Protein AF-A0A822FL37-F1 (afdb_monomer)

Solvent-accessible surface area (backbone atoms only — not comparable to full-atom values): 9443 Å² total; per-residue (Å²): 138,84,85,82,82,79,80,83,78,84,74,74,77,78,80,80,81,80,80,69,69,94,78,71,71,80,73,86,64,77,67,60,69,71,58,31,54,52,52,45,54,52,49,37,60,75,67,66,48,53,66,74,56,52,63,55,55,57,73,47,50,84,42,91,48,74,45,81,42,83,29,17,42,75,30,65,42,64,59,80,83,83,90,53,100,81,64,80,74,47,21,49,47,56,53,49,52,54,50,50,32,55,52,33,46,57,40,26,47,35,19,71,66,21,28,31,38,37,41,65,69,53,84,65,48,71,54,38,55,43,39,75,76,41,56,72,6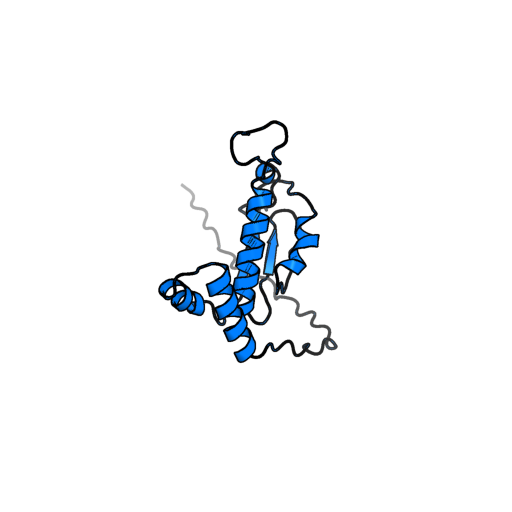4,65,67,57,78,52,44,60,68,82,70,88,60,89,82,127

Foldseek 3Di:
DDDDDDDDPPDDDDDPPPPPPVPPDPPPLDDDLVVLVVLLVVLCVVVVPDPVVSVVLLVLAPDAAEAEDELAPQQQQFDDDDPDPPDDGQGNLNVSLVVCQSVQSNNLSRDSQGHKYHYPPDDIDGSRNHSVVCPVVSVDHRHDDGPPDDPD

Secondary structure (DSSP, 8-state):
-----------PPPPP-----TT---------HHHHHHHHHHHHHHTT--HHHHHHHGGGTTS--EEEE--SGGGGPBPS--SSTT----BHHHHHHHHHHHHHHHHHHH-TT-EEEEESSS--EEEE-SGGGHHHHTTSPP-S---SS---

Mean predicted aligned error: 12.41 Å

Radius of gyration: 21.25 Å; Cα contacts (8 Å, |Δi|>4): 160; chains: 1; bounding box: 43×58×55 Å

Sequence (152 aa):
MCAKQYSQIQQEPPPYQNNMDANQQPLNYYRPADERIVDFQQLVARYEINHTFATKLRVLEGYEIVFICDDSGSMNTPLGDLSGPHDKKLSRWDELKQTVSIVVDLASVFDPDGGDIYFLNREPVFHVRNSEQLVPVFAVPPSGPTPIVSVF

pLDDT: mean 79.7, std 19.74, range [35.97, 96.94]

Structure (mmCIF, N/CA/C/O backbone):
data_AF-A0A822FL37-F1
#
_entry.id   AF-A0A822FL37-F1
#
loop_
_atom_site.group_PDB
_atom_site.id
_atom_site.type_symbol
_atom_site.label_atom_id
_atom_site.label_alt_id
_atom_site.label_comp_id
_atom_site.label_asym_id
_atom_site.label_entity_id
_atom_site.label_seq_id
_atom_site.pdbx_PDB_ins_code
_atom_site.Cartn_x
_atom_site.Cartn_y
_atom_site.Cartn_z
_atom_site.occupancy
_atom_site.B_iso_or_equiv
_atom_site.auth_seq_id
_atom_site.auth_comp_id
_atom_site.auth_asym_id
_atom_site.auth_atom_id
_atom_site.pdbx_PDB_model_num
ATOM 1 N N . MET A 1 1 ? -24.149 -39.555 -32.202 1.00 40.59 1 MET A N 1
ATOM 2 C CA . MET A 1 1 ? -24.229 -38.556 -31.115 1.00 40.59 1 MET A CA 1
ATOM 3 C C . MET A 1 1 ? -24.027 -39.304 -29.807 1.00 40.59 1 MET A C 1
ATOM 5 O O . MET A 1 1 ? -24.824 -40.183 -29.523 1.00 40.59 1 MET A O 1
ATOM 9 N N . CYS A 1 2 ? -22.927 -39.067 -29.090 1.00 45.66 2 CYS A N 1
ATOM 10 C CA . CYS A 1 2 ? -22.586 -39.780 -27.854 1.00 45.66 2 CYS A CA 1
ATOM 11 C C . CYS A 1 2 ? -22.283 -38.727 -26.782 1.00 45.66 2 CYS A C 1
ATOM 13 O O . CYS A 1 2 ? -21.293 -38.008 -26.901 1.00 45.66 2 CYS A O 1
ATOM 15 N N . ALA A 1 3 ? -23.175 -38.568 -25.804 1.00 42.22 3 ALA A N 1
ATOM 16 C CA . ALA A 1 3 ? -22.994 -37.634 -24.698 1.00 42.22 3 ALA A CA 1
ATOM 17 C C . ALA A 1 3 ? -22.175 -38.327 -23.602 1.00 42.22 3 ALA A C 1
ATOM 19 O O . ALA A 1 3 ? -22.621 -39.314 -23.021 1.00 42.22 3 ALA A O 1
ATOM 20 N N . LYS A 1 4 ? -20.962 -37.832 -23.336 1.00 49.09 4 LYS A N 1
ATOM 21 C CA . LYS A 1 4 ? -20.173 -38.255 -22.176 1.00 49.09 4 LYS A CA 1
ATOM 22 C C . LYS A 1 4 ? -20.680 -37.501 -20.951 1.00 49.09 4 LYS A C 1
ATOM 24 O O . LYS A 1 4 ? -20.583 -36.279 -20.887 1.00 49.09 4 LYS A O 1
ATOM 29 N N . GLN A 1 5 ? -21.234 -38.240 -20.002 1.00 47.72 5 GLN A N 1
ATOM 30 C CA . GLN A 1 5 ? -21.643 -37.730 -18.701 1.00 47.72 5 GLN A CA 1
ATOM 31 C C . GLN A 1 5 ? -20.380 -37.600 -17.838 1.00 47.72 5 GLN A C 1
ATOM 33 O O . GLN A 1 5 ? -19.755 -38.602 -17.498 1.00 47.72 5 GLN A O 1
ATOM 38 N N . TYR A 1 6 ? -19.958 -36.370 -17.547 1.00 42.81 6 TYR A N 1
ATOM 39 C CA . TYR A 1 6 ? -18.856 -36.112 -16.623 1.00 42.81 6 TYR A CA 1
ATOM 40 C C . TYR A 1 6 ? -19.402 -36.137 -15.194 1.00 42.81 6 TYR A C 1
ATOM 42 O O . TYR A 1 6 ? -20.233 -35.309 -14.825 1.00 42.81 6 TYR A O 1
ATOM 50 N N . SER A 1 7 ? -18.953 -37.103 -14.396 1.00 53.84 7 SER A N 1
ATOM 51 C CA . SER A 1 7 ? -19.182 -37.134 -12.952 1.00 53.84 7 SER A CA 1
ATOM 52 C C . SER A 1 7 ? -18.370 -36.018 -12.294 1.00 53.84 7 SER A C 1
ATOM 54 O O . SER A 1 7 ? -17.143 -36.008 -12.406 1.00 53.84 7 SER A O 1
ATOM 56 N N . GLN A 1 8 ? -19.038 -35.084 -11.615 1.00 47.50 8 GLN A N 1
ATOM 57 C CA . GLN A 1 8 ? -18.358 -34.083 -10.799 1.00 47.50 8 GLN A CA 1
ATOM 58 C C . GLN A 1 8 ? -17.770 -34.764 -9.565 1.00 47.50 8 GLN A C 1
ATOM 60 O O . GLN A 1 8 ? -18.502 -35.194 -8.677 1.00 47.50 8 GLN A O 1
ATOM 65 N N . ILE A 1 9 ? -16.447 -34.898 -9.531 1.00 50.47 9 ILE A N 1
ATOM 66 C CA . ILE A 1 9 ? -15.739 -35.296 -8.319 1.00 50.47 9 ILE A CA 1
ATOM 67 C C . ILE A 1 9 ? -15.625 -34.029 -7.475 1.00 50.47 9 ILE A C 1
ATOM 69 O O . ILE A 1 9 ? -14.815 -33.151 -7.761 1.00 50.47 9 ILE A O 1
ATOM 73 N N . GLN A 1 10 ? -16.486 -33.914 -6.471 1.00 45.31 10 GLN A N 1
ATOM 74 C CA . GLN A 1 10 ? -16.392 -32.887 -5.442 1.00 45.31 10 GLN A CA 1
ATOM 75 C C . GLN A 1 10 ? -15.221 -33.285 -4.531 1.00 45.31 10 GLN A C 1
ATOM 77 O O . GLN A 1 10 ? -15.384 -34.092 -3.622 1.00 45.31 10 GLN A O 1
ATOM 82 N N . GLN A 1 11 ? -14.007 -32.829 -4.845 1.00 44.66 11 GLN A N 1
ATOM 83 C CA . GLN A 1 11 ? -12.881 -32.970 -3.923 1.00 44.66 11 GLN A CA 1
ATOM 84 C C . GLN A 1 11 ? -12.943 -31.808 -2.940 1.00 44.66 11 GLN A C 1
ATOM 86 O O . GLN A 1 11 ? -12.778 -30.651 -3.327 1.00 44.66 11 GLN A O 1
ATOM 91 N N . GLU A 1 12 ? -13.224 -32.120 -1.678 1.00 47.66 12 GLU A N 1
ATOM 92 C CA . GLU A 1 12 ? -13.011 -31.171 -0.592 1.00 47.66 12 GLU A CA 1
ATOM 93 C C . GLU A 1 12 ? -11.519 -30.813 -0.524 1.00 47.66 12 GLU A C 1
ATOM 95 O O . GLU A 1 12 ? -10.668 -31.683 -0.757 1.00 47.66 12 GLU A O 1
ATOM 100 N N . PRO A 1 13 ? -11.178 -29.543 -0.241 1.00 46.78 13 PRO A N 1
ATOM 101 C CA . PRO A 1 13 ? -9.792 -29.158 -0.045 1.00 46.78 13 PRO A CA 1
ATOM 102 C C . PRO A 1 13 ? -9.184 -29.994 1.091 1.00 46.78 13 PRO A C 1
ATOM 104 O O . PRO A 1 13 ? -9.879 -30.318 2.060 1.00 46.78 13 PRO A O 1
ATOM 107 N N . PRO A 1 14 ? -7.897 -30.366 0.988 1.00 56.34 14 PRO A N 1
ATOM 108 C CA . PRO A 1 14 ? -7.236 -31.109 2.046 1.00 56.34 14 PRO A CA 1
ATOM 109 C C . PRO A 1 14 ? -7.331 -30.325 3.364 1.00 56.34 14 PRO A C 1
ATOM 111 O O . PRO A 1 14 ? -7.232 -29.095 3.354 1.00 56.34 14 PRO A O 1
ATOM 114 N N . PRO A 1 15 ? -7.522 -31.010 4.503 1.00 45.91 15 PRO A N 1
ATOM 115 C CA . PRO A 1 15 ? -7.585 -30.348 5.794 1.00 45.91 15 PRO A CA 1
ATOM 116 C C . PRO A 1 15 ? -6.274 -29.601 6.044 1.00 45.91 15 PRO A C 1
ATOM 118 O O . PRO A 1 15 ? -5.191 -30.184 5.949 1.00 45.91 15 PRO A O 1
ATOM 121 N N . TYR A 1 16 ? -6.377 -28.311 6.366 1.00 44.25 16 TYR A N 1
ATOM 122 C CA . TYR A 1 16 ? -5.231 -27.513 6.782 1.00 44.25 16 TYR A CA 1
ATOM 123 C C . TYR A 1 16 ? -4.584 -28.184 7.997 1.00 44.25 16 TYR A C 1
ATOM 125 O O . TYR A 1 16 ? -5.221 -28.382 9.035 1.00 44.25 16 TYR A O 1
ATOM 133 N N . GLN A 1 17 ? -3.317 -28.575 7.862 1.00 39.84 17 GLN A N 1
ATOM 134 C CA . GLN A 1 17 ? -2.536 -29.063 8.988 1.00 39.84 17 GLN A CA 1
ATOM 135 C C . GLN A 1 17 ? -2.260 -27.880 9.917 1.00 39.84 17 GLN A C 1
ATOM 137 O O . GLN A 1 17 ? -1.382 -27.062 9.652 1.00 39.84 17 GLN A O 1
ATOM 142 N N . ASN A 1 18 ? -3.008 -27.802 11.018 1.00 44.88 18 ASN A N 1
ATOM 143 C CA . ASN A 1 18 ? -2.665 -26.955 12.154 1.00 44.88 18 ASN A CA 1
ATOM 144 C C . ASN A 1 18 ? -1.392 -27.504 12.813 1.00 44.88 18 ASN A C 1
ATOM 146 O O . ASN A 1 18 ? -1.455 -28.172 13.843 1.00 44.88 18 ASN A O 1
ATOM 150 N N . ASN A 1 19 ? -0.225 -27.210 12.241 1.00 47.44 19 ASN A N 1
ATOM 151 C CA . ASN A 1 19 ? 1.030 -27.260 12.984 1.00 47.44 19 ASN A CA 1
ATOM 152 C C . ASN A 1 19 ? 1.113 -26.004 13.859 1.00 47.44 19 ASN A C 1
ATOM 154 O O . ASN A 1 19 ? 1.905 -25.100 13.614 1.00 47.44 19 ASN A O 1
ATOM 158 N N . MET A 1 20 ? 0.245 -25.936 14.870 1.00 39.72 20 MET A N 1
ATOM 159 C CA . MET A 1 20 ? 0.412 -24.997 15.970 1.00 39.72 20 MET A CA 1
ATOM 160 C C . MET A 1 20 ? 1.387 -25.633 16.952 1.00 39.72 20 MET A C 1
ATOM 162 O O . MET A 1 20 ? 1.023 -26.499 17.747 1.00 39.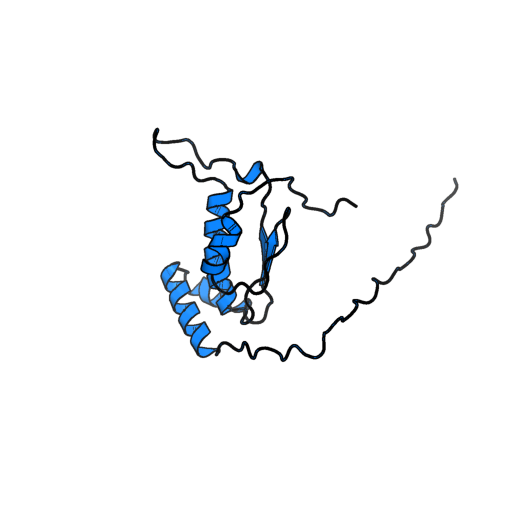72 20 MET A O 1
ATOM 166 N N . ASP A 1 21 ? 2.646 -25.224 16.854 1.00 40.56 21 ASP A N 1
ATOM 167 C CA . ASP A 1 21 ? 3.639 -25.482 17.886 1.00 40.56 21 ASP A CA 1
ATOM 168 C C . ASP A 1 21 ? 3.114 -24.869 19.198 1.00 40.56 21 ASP A C 1
ATOM 170 O O . ASP A 1 21 ? 2.943 -23.653 19.310 1.00 40.56 21 ASP A O 1
ATOM 174 N N . ALA A 1 22 ? 2.801 -25.712 20.186 1.00 41.72 22 ALA A N 1
ATOM 175 C CA . ALA A 1 22 ? 2.059 -25.362 21.406 1.00 41.72 22 ALA A CA 1
ATOM 176 C C . ALA A 1 22 ? 2.819 -24.444 22.395 1.00 41.72 22 ALA A C 1
ATOM 178 O O . ALA A 1 22 ? 2.448 -24.348 23.563 1.00 41.72 22 ALA A O 1
ATOM 179 N N . ASN A 1 23 ? 3.878 -23.767 21.942 1.00 37.62 23 ASN A N 1
ATOM 180 C CA . ASN A 1 23 ? 4.740 -22.899 22.746 1.00 37.62 23 ASN A CA 1
ATOM 181 C C . ASN A 1 23 ? 4.808 -21.442 22.267 1.00 37.62 23 ASN A C 1
ATOM 183 O O . ASN A 1 23 ? 5.537 -20.647 22.860 1.00 37.62 23 ASN A O 1
ATOM 187 N N . GLN A 1 24 ? 4.038 -21.046 21.254 1.00 44.59 24 GLN A N 1
ATOM 188 C CA . GLN A 1 24 ? 3.847 -19.626 20.966 1.00 44.59 24 GLN A CA 1
ATOM 189 C C . GLN A 1 24 ? 2.680 -19.118 21.813 1.00 44.59 24 GLN A C 1
ATOM 191 O O . GLN A 1 24 ? 1.518 -19.212 21.429 1.00 44.59 24 GLN A O 1
ATOM 196 N N . GLN A 1 25 ? 2.988 -18.616 23.013 1.00 35.97 25 GLN A N 1
ATOM 197 C CA . GLN A 1 25 ? 2.047 -17.757 23.731 1.00 35.97 25 GLN A CA 1
ATOM 198 C C . GLN A 1 25 ? 1.584 -16.659 22.760 1.00 35.97 25 GLN A C 1
ATOM 200 O O . GLN A 1 25 ? 2.450 -16.087 22.090 1.00 35.97 25 GLN A O 1
ATOM 205 N N . PRO A 1 26 ? 0.279 -16.343 22.656 1.00 39.03 26 PRO A N 1
ATOM 206 C CA . PRO A 1 26 ? -0.134 -15.201 21.862 1.00 39.03 26 PRO A CA 1
ATOM 207 C C . PRO A 1 26 ? 0.538 -13.982 22.488 1.00 39.03 26 PRO A C 1
ATOM 209 O O . PRO A 1 26 ? 0.257 -13.625 23.636 1.00 39.03 26 PRO A O 1
ATOM 212 N N . LEU A 1 27 ? 1.495 -13.392 21.767 1.00 40.00 27 LEU A N 1
ATOM 213 C CA . LEU A 1 27 ? 2.003 -12.072 22.101 1.00 40.00 27 LEU A CA 1
ATOM 214 C C . LEU A 1 27 ? 0.765 -11.197 22.211 1.00 40.00 27 LEU A C 1
ATOM 216 O O . LEU A 1 27 ? 0.005 -11.081 21.254 1.00 40.00 27 LEU A O 1
ATOM 220 N N . ASN A 1 28 ? 0.519 -10.674 23.408 1.00 44.59 28 ASN A N 1
ATOM 221 C CA . ASN A 1 28 ? -0.634 -9.841 23.693 1.00 44.59 28 ASN A CA 1
ATOM 222 C C . ASN A 1 28 ? -0.422 -8.510 22.951 1.00 44.59 28 ASN A C 1
ATOM 224 O O . ASN A 1 28 ? 0.087 -7.545 23.515 1.00 44.59 28 ASN A O 1
ATOM 228 N N . TYR A 1 29 ? -0.717 -8.518 21.650 1.00 51.62 29 TYR A N 1
ATOM 229 C CA . TYR A 1 29 ? -0.438 -7.473 20.664 1.00 51.62 29 TYR A CA 1
ATOM 230 C C . TYR A 1 29 ? -1.540 -6.401 20.667 1.00 51.62 29 TYR A C 1
ATOM 232 O O . TYR A 1 29 ? -1.829 -5.736 19.682 1.00 51.62 29 TYR A O 1
ATOM 240 N N . TYR A 1 30 ? -2.235 -6.232 21.787 1.00 57.41 30 TYR A N 1
ATOM 241 C CA . TYR A 1 30 ? -3.393 -5.358 21.818 1.00 57.41 30 TYR A CA 1
ATOM 242 C C . TYR A 1 30 ? -2.955 -3.892 21.855 1.00 57.41 30 TYR A C 1
ATOM 244 O O . TYR A 1 30 ? -2.571 -3.375 22.907 1.00 57.41 30 TYR A O 1
ATOM 252 N N . ARG A 1 31 ? -3.042 -3.197 20.715 1.00 66.88 31 ARG A N 1
ATOM 253 C CA 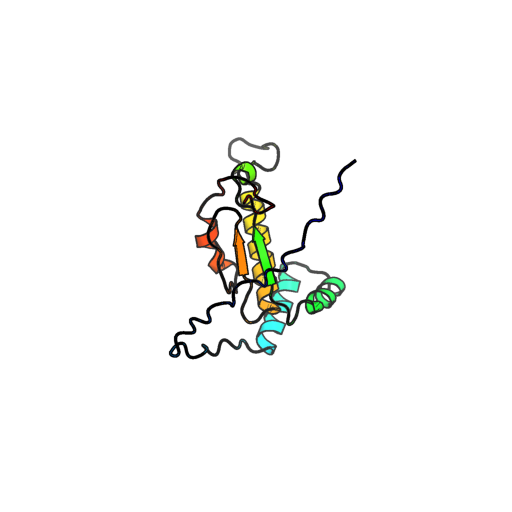. ARG A 1 31 ? -2.972 -1.731 20.700 1.00 66.88 31 ARG A CA 1
ATOM 254 C C . ARG A 1 31 ? -4.279 -1.180 21.288 1.00 66.88 31 ARG A C 1
ATOM 256 O O . ARG A 1 31 ? -5.346 -1.588 20.824 1.00 66.88 31 ARG A O 1
ATOM 263 N N . PRO A 1 32 ? -4.265 -0.280 22.285 1.00 70.69 32 PRO A N 1
ATOM 264 C CA . PRO A 1 32 ? -5.494 0.290 22.832 1.00 70.69 32 PRO A CA 1
ATOM 265 C C . PRO A 1 32 ? -6.293 1.061 21.770 1.00 70.69 32 PRO A C 1
ATOM 267 O O . PRO A 1 32 ? -5.720 1.741 20.920 1.00 70.69 32 PRO A O 1
ATOM 270 N N . ALA A 1 33 ? -7.627 0.977 21.819 1.00 72.38 33 ALA A N 1
ATOM 271 C CA . ALA A 1 33 ? -8.503 1.665 20.863 1.00 72.38 33 ALA A CA 1
ATOM 272 C C . ALA A 1 33 ? -8.321 3.195 20.882 1.00 72.38 33 ALA A C 1
ATOM 274 O O . ALA A 1 33 ? -8.375 3.833 19.832 1.00 72.38 33 ALA A O 1
ATOM 275 N N . ASP A 1 34 ? -8.041 3.765 22.057 1.00 74.94 34 ASP A N 1
ATOM 276 C CA . ASP A 1 34 ? -7.860 5.208 22.236 1.00 74.94 34 ASP A CA 1
ATOM 277 C C . ASP A 1 34 ? -6.635 5.745 21.478 1.00 74.94 34 ASP A C 1
ATOM 279 O O . ASP A 1 34 ? -6.705 6.814 20.874 1.00 74.94 34 ASP A O 1
ATOM 283 N N . GLU A 1 35 ? -5.534 4.985 21.434 1.00 79.25 35 GLU A N 1
ATOM 284 C CA . GLU A 1 35 ? -4.331 5.362 20.678 1.00 79.25 35 GLU A CA 1
ATOM 285 C C . GLU A 1 35 ? -4.597 5.360 19.170 1.00 79.25 35 GLU A C 1
ATOM 287 O O . GLU A 1 35 ? -4.222 6.301 18.470 1.00 79.25 35 GLU A O 1
ATOM 292 N N . ARG A 1 36 ? -5.322 4.354 18.665 1.00 81.25 36 ARG A N 1
ATOM 293 C CA . ARG A 1 36 ? -5.650 4.263 17.233 1.00 81.25 36 ARG A CA 1
ATOM 294 C C . ARG A 1 36 ? -6.551 5.405 16.773 1.00 81.25 36 ARG A C 1
ATOM 296 O O . ARG A 1 36 ? -6.382 5.897 15.664 1.00 81.25 36 ARG A O 1
ATOM 303 N N . ILE A 1 37 ? -7.470 5.877 17.618 1.00 83.94 37 ILE A N 1
ATOM 304 C CA . ILE A 1 37 ? -8.308 7.045 17.302 1.00 83.94 37 ILE A CA 1
ATOM 305 C C . ILE A 1 37 ? -7.453 8.310 17.150 1.00 83.94 37 ILE A C 1
ATOM 307 O O . ILE A 1 37 ? -7.704 9.113 16.248 1.00 83.94 37 ILE A O 1
ATOM 311 N N . VAL A 1 38 ? -6.440 8.492 18.001 1.00 87.25 38 VAL A N 1
ATOM 312 C CA . VAL A 1 38 ? -5.507 9.624 17.894 1.00 87.25 38 VAL A CA 1
ATOM 313 C C . VAL A 1 38 ? -4.670 9.512 16.619 1.00 87.25 38 VAL A C 1
ATOM 315 O O . VAL A 1 38 ? -4.588 10.483 15.864 1.00 87.25 38 VAL A O 1
ATOM 318 N N . ASP A 1 39 ? -4.121 8.332 16.331 1.00 85.94 39 ASP A N 1
ATOM 319 C CA . ASP A 1 39 ? -3.361 8.071 15.102 1.00 85.94 39 ASP A CA 1
ATOM 320 C C . ASP A 1 39 ? -4.221 8.326 13.853 1.00 85.94 39 ASP A C 1
ATOM 322 O O . ASP A 1 39 ? -3.779 8.980 12.906 1.00 85.94 39 ASP A O 1
ATOM 326 N N . PHE A 1 40 ? -5.493 7.913 13.881 1.00 89.31 40 PHE A N 1
ATOM 327 C CA . PHE A 1 40 ? -6.444 8.172 12.804 1.00 89.31 40 PHE A CA 1
ATOM 328 C C . PHE A 1 40 ? -6.616 9.665 12.533 1.00 89.31 40 PHE A C 1
ATOM 330 O O . PHE A 1 40 ? -6.552 10.108 11.387 1.00 89.31 40 PHE A O 1
ATOM 337 N N . GLN A 1 41 ? -6.822 10.458 13.587 1.00 88.88 41 GLN A N 1
ATOM 338 C CA . GLN A 1 41 ? -6.989 11.906 13.468 1.00 88.88 41 GLN A CA 1
ATOM 339 C C . GLN A 1 41 ? -5.735 12.568 12.891 1.00 88.88 41 GLN A C 1
ATOM 341 O O . GLN A 1 41 ? -5.842 13.453 12.039 1.00 88.88 41 GLN A O 1
ATOM 346 N N . GLN A 1 42 ? -4.550 12.116 13.310 1.00 90.81 42 GLN A N 1
ATOM 347 C CA . GLN A 1 42 ? -3.282 12.608 12.776 1.00 90.81 42 GLN A CA 1
ATOM 348 C C . GLN A 1 42 ? -3.109 12.261 11.294 1.00 90.81 42 GLN A C 1
ATOM 350 O O . GLN A 1 42 ? -2.657 13.109 10.525 1.00 90.81 42 GLN A O 1
ATOM 355 N N . LEU A 1 43 ? -3.493 11.055 10.871 1.00 88.81 43 LEU A N 1
ATOM 356 C CA . LEU A 1 43 ? -3.417 10.625 9.472 1.00 88.81 43 LEU A CA 1
ATOM 357 C C . LEU A 1 43 ? -4.421 11.369 8.588 1.00 88.81 43 LEU A C 1
ATOM 359 O O . LEU A 1 43 ? -4.053 11.843 7.515 1.00 88.81 43 LEU A O 1
ATOM 363 N N . VAL A 1 44 ? -5.658 11.547 9.057 1.00 90.06 44 VAL A N 1
ATOM 364 C CA . VAL A 1 44 ? -6.682 12.351 8.370 1.00 90.06 44 VAL A CA 1
ATOM 365 C C . VAL A 1 44 ? -6.195 13.781 8.156 1.00 90.06 44 VAL A C 1
ATOM 367 O O . VAL A 1 44 ? -6.345 14.313 7.058 1.00 90.06 44 VAL A O 1
ATOM 370 N N . ALA A 1 45 ? -5.568 14.384 9.169 1.00 90.50 45 ALA A N 1
ATOM 371 C CA . ALA A 1 45 ? -4.978 15.713 9.051 1.00 90.50 45 ALA A CA 1
ATOM 372 C C . ALA A 1 45 ? -3.777 15.732 8.090 1.00 90.50 45 ALA A C 1
ATOM 374 O O . ALA A 1 45 ? -3.701 16.602 7.228 1.00 90.50 45 ALA A O 1
ATOM 375 N N . ARG A 1 46 ? -2.860 14.762 8.206 1.00 89.94 46 ARG A N 1
ATOM 376 C CA . ARG A 1 46 ? -1.644 14.666 7.381 1.00 89.94 46 ARG A CA 1
ATOM 377 C C . ARG A 1 46 ? -1.950 14.520 5.893 1.00 89.94 46 ARG A C 1
ATOM 379 O O . ARG A 1 46 ? -1.253 15.117 5.081 1.00 89.94 46 ARG A O 1
ATOM 386 N N . TYR A 1 47 ? -2.955 13.720 5.547 1.00 87.31 47 TYR A N 1
ATOM 387 C CA . TYR A 1 47 ? -3.344 13.452 4.160 1.00 87.31 47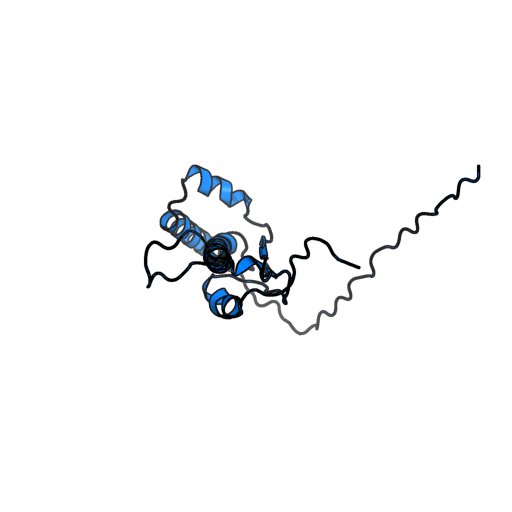 TYR A CA 1
ATOM 388 C C . TYR A 1 47 ? -4.517 14.312 3.681 1.00 87.31 47 TYR A C 1
ATOM 390 O O . TYR A 1 47 ? -5.077 14.035 2.623 1.00 87.31 47 TYR A O 1
ATOM 398 N N . GLU A 1 48 ? -4.902 15.329 4.460 1.00 90.62 48 GLU A N 1
ATOM 399 C CA . GLU A 1 48 ? -5.995 16.257 4.143 1.00 90.62 48 GLU A CA 1
ATOM 400 C C . GLU A 1 48 ? -7.300 15.535 3.751 1.00 90.62 48 GLU A C 1
ATOM 402 O O . GLU A 1 48 ? -8.067 15.972 2.887 1.00 90.62 48 GLU A O 1
ATOM 407 N N . ILE A 1 49 ? -7.569 14.395 4.396 1.00 88.38 49 ILE A N 1
ATOM 408 C CA . ILE A 1 49 ? -8.736 13.574 4.092 1.00 88.38 49 ILE A CA 1
ATOM 409 C C . ILE A 1 49 ? -9.976 14.333 4.552 1.00 88.38 49 ILE A C 1
ATOM 411 O O . ILE A 1 49 ? -10.153 14.654 5.728 1.00 88.38 49 ILE A O 1
ATOM 415 N N . ASN A 1 50 ? -10.883 14.596 3.615 1.00 92.31 50 ASN A N 1
ATOM 416 C CA . ASN A 1 50 ? -12.147 15.245 3.924 1.00 92.31 50 ASN A CA 1
ATOM 417 C C . ASN A 1 50 ? -12.920 14.464 5.008 1.00 92.31 50 ASN A C 1
ATOM 419 O O . ASN A 1 50 ? -13.053 13.242 4.936 1.00 92.31 50 ASN A O 1
ATOM 423 N N . HIS A 1 51 ? -13.502 15.180 5.974 1.00 87.94 51 HIS A N 1
ATOM 424 C CA . HIS A 1 51 ? -14.202 14.591 7.122 1.00 87.94 51 HIS A CA 1
ATOM 425 C C . HIS A 1 51 ? -15.295 13.573 6.739 1.00 87.94 51 HIS A C 1
ATOM 427 O O . HIS A 1 51 ? -15.455 12.539 7.393 1.00 87.94 51 HIS A O 1
ATOM 433 N N . THR A 1 52 ? -16.054 13.828 5.669 1.00 90.69 52 THR A N 1
ATOM 434 C CA . THR A 1 52 ? -17.078 12.895 5.177 1.00 90.69 52 THR A CA 1
ATOM 435 C C . THR A 1 52 ? -16.452 11.588 4.695 1.00 90.69 52 THR A C 1
ATOM 437 O O . THR A 1 52 ? -17.010 10.521 4.945 1.00 90.69 52 THR A O 1
ATOM 440 N N . PHE A 1 53 ? -15.291 11.648 4.041 1.00 90.00 53 PHE A N 1
ATOM 441 C CA . PHE A 1 53 ? -14.543 10.456 3.643 1.00 90.00 53 PHE A CA 1
ATOM 442 C C . PHE A 1 53 ? -13.907 9.755 4.843 1.00 90.00 53 P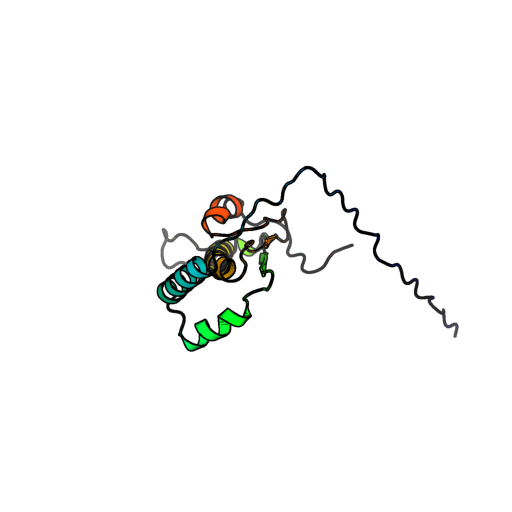HE A C 1
ATOM 444 O O . PHE A 1 53 ? -14.050 8.542 4.959 1.00 90.00 53 PHE A O 1
ATOM 451 N N . ALA A 1 54 ? -13.313 10.498 5.779 1.00 88.75 54 ALA A N 1
ATOM 452 C CA . ALA A 1 54 ? -12.758 9.937 7.011 1.00 88.75 54 ALA A CA 1
ATOM 453 C C . ALA A 1 54 ? -13.811 9.138 7.800 1.00 88.75 54 ALA A C 1
ATOM 455 O O . ALA A 1 54 ? -13.562 8.016 8.227 1.00 88.75 54 ALA A O 1
ATOM 456 N N . THR A 1 55 ? -15.033 9.666 7.909 1.00 87.62 55 THR A N 1
ATOM 457 C CA . THR A 1 55 ? -16.144 8.959 8.568 1.00 87.62 55 THR A CA 1
ATOM 458 C C . THR A 1 55 ? -16.475 7.639 7.868 1.00 87.62 55 THR A C 1
ATOM 460 O O . THR A 1 55 ? -16.748 6.644 8.532 1.00 87.62 55 THR A O 1
ATOM 463 N N . LYS A 1 56 ? -16.429 7.609 6.530 1.00 90.62 56 LYS A N 1
ATOM 464 C CA . LYS A 1 56 ? -1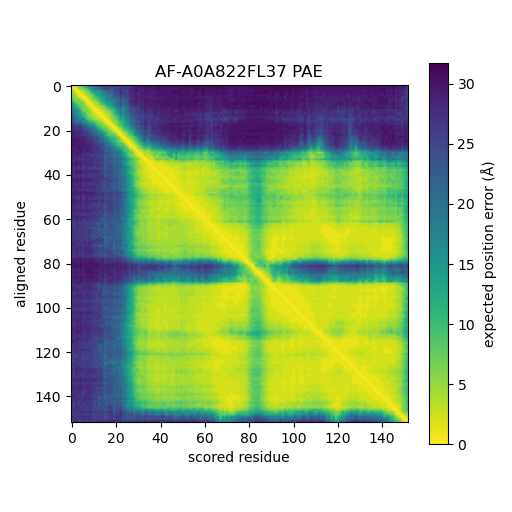6.680 6.389 5.752 1.00 90.62 56 LYS A CA 1
ATOM 465 C C . LYS A 1 56 ? -15.559 5.365 5.895 1.00 90.62 56 LYS A C 1
ATOM 467 O O . LYS A 1 56 ? -15.861 4.181 5.923 1.00 90.62 56 LYS A O 1
ATOM 472 N N . LEU A 1 57 ? -14.302 5.798 6.015 1.00 89.69 57 LEU A N 1
ATOM 473 C CA . LEU A 1 57 ? -13.156 4.894 6.171 1.00 89.69 57 LEU A CA 1
ATOM 474 C C . LEU A 1 57 ? -13.249 4.031 7.433 1.00 89.69 57 LEU A C 1
ATOM 476 O O . LEU A 1 57 ? -12.788 2.897 7.416 1.00 89.69 57 LEU A O 1
ATOM 480 N N . ARG A 1 58 ? -13.937 4.504 8.481 1.00 86.94 58 ARG A N 1
ATOM 481 C CA . ARG A 1 58 ? -14.187 3.717 9.699 1.00 86.94 58 ARG A CA 1
ATOM 482 C C . ARG A 1 58 ? -14.952 2.414 9.461 1.00 86.94 58 ARG A C 1
ATOM 484 O O . ARG A 1 58 ? -14.919 1.543 10.317 1.00 86.94 58 ARG A O 1
ATOM 491 N N . VAL A 1 59 ? -15.615 2.250 8.311 1.00 89.69 59 VAL A N 1
ATOM 492 C CA . VAL A 1 59 ? -16.246 0.972 7.937 1.00 89.69 59 VAL A CA 1
ATOM 493 C C . VAL A 1 59 ? -15.238 -0.176 7.832 1.00 89.69 59 VAL A C 1
ATOM 495 O O . VAL A 1 59 ? -15.640 -1.330 7.893 1.00 89.69 59 VAL A O 1
ATOM 498 N N . LEU A 1 60 ? -13.950 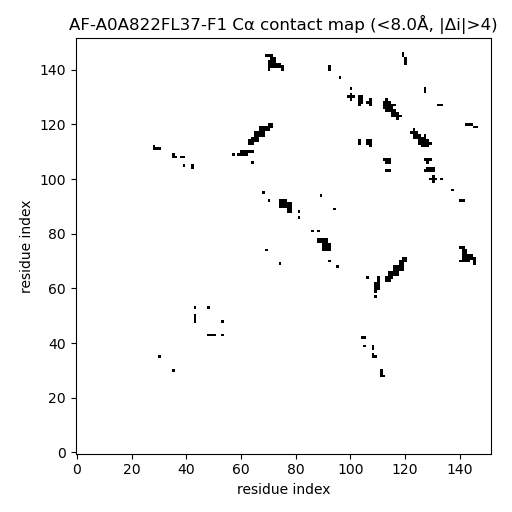0.137 7.667 1.00 89.62 60 LEU A N 1
ATOM 499 C CA . LEU A 1 60 ? -12.868 -0.839 7.602 1.00 89.62 60 LEU A CA 1
ATOM 500 C C . LEU A 1 60 ? -12.447 -1.355 8.991 1.00 89.62 60 LEU A C 1
ATOM 502 O O . LEU A 1 60 ? -11.672 -2.301 9.058 1.00 89.62 60 LEU A O 1
ATOM 506 N N . GLU A 1 61 ? -12.945 -0.773 10.093 1.00 88.88 61 GLU A N 1
ATOM 507 C CA . GLU A 1 61 ? -12.677 -1.279 11.447 1.00 88.88 61 GLU A CA 1
ATOM 508 C C . GLU A 1 61 ? -13.156 -2.735 11.589 1.00 88.88 61 GLU A C 1
ATOM 510 O O . GLU A 1 61 ? -14.313 -3.052 11.302 1.00 88.88 61 GLU A O 1
ATOM 515 N N . GLY A 1 62 ? -12.271 -3.610 12.073 1.00 85.00 62 GLY A N 1
ATOM 516 C CA . GLY A 1 62 ? -12.578 -5.025 12.311 1.00 85.00 62 GLY A CA 1
ATOM 517 C C . GLY A 1 62 ? -12.518 -5.923 11.071 1.00 85.00 62 GLY A C 1
ATOM 518 O O . GLY A 1 62 ? -12.960 -7.068 11.147 1.00 85.00 62 GLY A O 1
ATOM 519 N N . TYR A 1 63 ? -11.995 -5.420 9.951 1.00 90.44 63 TYR A N 1
ATOM 520 C CA . TYR A 1 63 ? -11.618 -6.236 8.798 1.00 90.44 63 TYR A CA 1
ATOM 521 C C . TYR A 1 63 ? -10.107 -6.452 8.771 1.00 90.44 63 TYR A C 1
ATOM 523 O O . TYR A 1 63 ? -9.353 -5.520 9.038 1.00 90.44 63 TYR A O 1
ATOM 531 N N . GLU A 1 64 ? -9.700 -7.645 8.346 1.00 91.12 64 GLU A N 1
ATOM 532 C CA . GLU A 1 64 ? -8.319 -7.935 7.957 1.00 91.12 64 GLU A CA 1
ATOM 533 C C . GLU A 1 64 ? -8.007 -7.228 6.635 1.00 91.12 64 GLU A C 1
ATOM 535 O O . GLU A 1 64 ? -8.753 -7.371 5.652 1.00 91.12 64 GLU A O 1
ATOM 540 N N . ILE A 1 65 ? -6.916 -6.464 6.590 1.00 91.75 65 ILE A N 1
ATOM 541 C CA . ILE A 1 65 ? -6.549 -5.691 5.397 1.00 91.75 65 ILE A CA 1
ATOM 542 C C . ILE A 1 65 ? -5.374 -6.352 4.678 1.00 91.75 65 ILE A C 1
ATOM 544 O O . ILE A 1 65 ? -4.257 -6.415 5.181 1.00 91.75 65 ILE A O 1
ATOM 548 N N . VAL A 1 66 ? -5.617 -6.782 3.438 1.00 94.38 66 VAL A N 1
ATOM 549 C CA . VAL A 1 66 ? -4.606 -7.421 2.586 1.00 94.38 66 VAL A CA 1
ATOM 550 C C . VAL A 1 66 ? -4.299 -6.554 1.367 1.00 94.38 66 VAL A C 1
ATOM 552 O O . VAL A 1 66 ? -5.196 -6.129 0.637 1.00 94.38 66 VAL A O 1
ATOM 555 N N . PHE A 1 67 ? -3.013 -6.336 1.111 1.00 94.56 67 PHE A N 1
ATOM 556 C CA . PHE A 1 67 ? -2.481 -5.641 -0.053 1.00 94.56 67 PHE A CA 1
ATOM 557 C C . PHE A 1 67 ? -1.898 -6.648 -1.039 1.00 94.56 67 PHE A C 1
ATOM 559 O O . PHE A 1 67 ? -1.095 -7.497 -0.665 1.00 94.56 67 PHE A O 1
ATOM 566 N N . ILE A 1 68 ? -2.262 -6.528 -2.315 1.00 95.25 68 ILE A N 1
ATOM 567 C CA . ILE A 1 68 ? -1.656 -7.304 -3.402 1.00 95.25 68 ILE A CA 1
ATOM 568 C C . ILE A 1 68 ? -0.915 -6.324 -4.308 1.00 95.25 68 ILE A C 1
ATOM 570 O O . ILE A 1 68 ? -1.525 -5.484 -4.970 1.00 95.25 68 ILE A O 1
ATOM 574 N N . CYS A 1 69 ? 0.408 -6.425 -4.312 1.00 96.06 69 CYS A N 1
ATOM 575 C CA . CYS A 1 69 ? 1.319 -5.503 -4.971 1.00 96.06 69 CYS A CA 1
ATOM 576 C C . CYS A 1 69 ? 1.899 -6.133 -6.241 1.00 96.06 69 CYS A C 1
ATOM 578 O O . CYS A 1 69 ? 2.563 -7.170 -6.188 1.00 96.06 69 CYS A O 1
ATOM 580 N N . ASP A 1 70 ? 1.700 -5.473 -7.384 1.00 96.00 70 ASP A N 1
ATOM 581 C CA . ASP A 1 70 ? 2.401 -5.825 -8.619 1.00 96.00 70 ASP A CA 1
ATOM 582 C C . ASP A 1 70 ? 3.881 -5.440 -8.495 1.00 96.00 70 ASP A C 1
ATOM 584 O O . ASP A 1 70 ? 4.231 -4.265 -8.378 1.00 96.00 70 ASP A O 1
ATOM 588 N N . ASP A 1 71 ? 4.754 -6.442 -8.517 1.00 96.81 71 ASP A N 1
ATOM 589 C CA . ASP A 1 71 ? 6.203 -6.282 -8.560 1.00 96.81 71 ASP A CA 1
ATOM 590 C C . ASP A 1 71 ? 6.808 -6.865 -9.841 1.00 96.81 71 ASP A C 1
ATOM 592 O O . ASP A 1 71 ? 7.969 -7.264 -9.854 1.00 96.81 71 ASP A O 1
ATOM 596 N N . SER A 1 72 ? 6.041 -6.893 -10.931 1.00 96.88 72 SER A N 1
ATOM 597 C CA . SER A 1 72 ? 6.514 -7.308 -12.250 1.00 96.88 72 SER A CA 1
ATOM 598 C C . SER A 1 72 ? 7.576 -6.364 -12.816 1.00 96.88 72 SER A C 1
ATOM 600 O O . SER A 1 72 ? 7.632 -5.171 -12.513 1.00 96.88 72 SER A O 1
ATOM 602 N N . GLY A 1 73 ? 8.394 -6.860 -13.748 1.00 96.69 73 GLY A N 1
ATOM 603 C CA . GLY A 1 73 ? 9.437 -6.054 -14.395 1.00 96.69 73 GLY A CA 1
ATOM 604 C C . GLY A 1 73 ? 8.908 -4.786 -15.086 1.00 96.69 73 GLY A C 1
ATOM 605 O O . GLY A 1 73 ? 9.634 -3.794 -15.181 1.00 96.69 73 GLY A O 1
ATOM 606 N N . SER A 1 74 ? 7.633 -4.784 -15.500 1.00 95.31 74 SER A N 1
ATOM 607 C CA . SER A 1 74 ? 6.951 -3.635 -16.112 1.00 95.31 74 SER A CA 1
ATOM 608 C C . SER A 1 74 ? 6.822 -2.433 -15.165 1.00 95.31 74 SER A C 1
ATOM 610 O O . SER A 1 74 ? 6.739 -1.289 -15.622 1.00 95.31 74 SER A O 1
ATOM 612 N N . MET A 1 75 ? 6.900 -2.659 -13.852 1.00 96.50 75 MET A N 1
ATOM 613 C CA . MET A 1 75 ? 6.839 -1.609 -12.836 1.00 96.50 75 MET A CA 1
ATOM 614 C C . MET A 1 75 ? 8.094 -0.726 -12.805 1.00 96.50 75 MET A C 1
ATOM 616 O O . MET A 1 75 ? 8.057 0.371 -12.257 1.00 96.50 75 MET A O 1
ATOM 620 N N . ASN A 1 76 ? 9.177 -1.120 -13.486 1.00 95.19 76 ASN A N 1
ATOM 621 C CA . ASN A 1 76 ? 10.332 -0.244 -13.717 1.00 95.19 76 ASN A CA 1
ATOM 622 C C . ASN A 1 76 ? 10.066 0.854 -14.767 1.00 95.19 76 ASN A C 1
ATOM 624 O O . ASN A 1 76 ? 10.941 1.682 -15.022 1.00 95.19 76 ASN A O 1
ATOM 628 N N . THR A 1 77 ? 8.886 0.871 -15.401 1.00 93.44 77 THR A N 1
ATOM 629 C CA . THR A 1 77 ? 8.532 1.885 -16.404 1.00 93.44 77 THR A CA 1
ATOM 630 C C . THR A 1 77 ? 8.539 3.286 -15.775 1.00 93.44 77 THR A C 1
ATOM 632 O O . THR A 1 77 ? 7.835 3.496 -14.784 1.00 93.44 77 THR A O 1
ATOM 635 N N . PRO A 1 78 ? 9.290 4.250 -16.340 1.00 91.81 78 PRO A N 1
ATOM 636 C CA . PRO A 1 78 ? 9.255 5.645 -15.911 1.00 91.81 78 PRO A CA 1
ATOM 637 C C . PRO A 1 78 ? 7.872 6.286 -16.067 1.00 91.81 78 PRO A C 1
ATOM 639 O O . PRO A 1 78 ? 7.154 6.010 -17.027 1.00 91.81 78 PRO A O 1
ATOM 642 N N . LEU A 1 79 ? 7.533 7.183 -15.149 1.00 87.00 79 LEU A N 1
ATOM 643 C CA . LEU A 1 79 ? 6.369 8.055 -15.202 1.00 87.00 79 LEU A CA 1
ATOM 644 C C . LEU A 1 79 ? 6.765 9.390 -15.853 1.00 87.00 79 LEU A C 1
ATOM 646 O O . LEU A 1 79 ? 7.677 10.064 -15.378 1.00 87.00 79 LEU A O 1
ATOM 650 N N . GLY A 1 80 ? 6.059 9.770 -16.922 1.00 76.38 80 GLY A N 1
ATOM 651 C CA . GLY A 1 80 ? 6.200 11.066 -17.596 1.00 76.38 80 GLY A CA 1
ATOM 652 C C . GLY A 1 80 ? 7.410 11.222 -18.527 1.00 76.38 80 GLY A C 1
ATOM 653 O O . GLY A 1 80 ? 8.356 10.430 -18.519 1.00 76.38 80 GLY A O 1
ATOM 654 N N . ASP A 1 81 ? 7.360 12.285 -19.333 1.00 65.94 81 ASP A N 1
ATOM 655 C CA . ASP A 1 81 ? 8.481 12.758 -20.144 1.00 65.94 81 ASP A CA 1
ATOM 656 C C . ASP A 1 81 ? 9.368 13.682 -19.296 1.00 65.94 81 ASP A C 1
ATOM 658 O O . ASP A 1 81 ? 8.880 14.545 -18.567 1.00 65.94 81 ASP A O 1
ATOM 662 N N . LEU A 1 82 ? 10.686 13.483 -19.364 1.00 61.34 82 LEU A N 1
ATOM 663 C CA . LEU A 1 82 ? 11.666 14.251 -18.592 1.00 61.34 82 LEU A CA 1
ATOM 664 C C . LEU A 1 82 ? 11.603 15.751 -18.915 1.00 61.34 82 LEU A C 1
ATOM 666 O O . LEU A 1 82 ? 11.728 16.140 -20.075 1.00 61.34 82 LEU A O 1
ATOM 670 N N . SER A 1 83 ? 11.554 16.588 -17.880 1.00 57.94 83 SER A N 1
ATOM 671 C CA . SER A 1 83 ? 11.755 18.039 -17.981 1.00 57.94 83 SER A CA 1
ATOM 672 C C . SER A 1 83 ? 13.229 18.469 -17.916 1.00 57.94 83 SER A C 1
ATOM 674 O O . SER A 1 83 ? 13.551 19.567 -18.370 1.00 57.94 83 SER A O 1
ATOM 676 N N . GLY A 1 84 ? 14.147 17.622 -17.423 1.00 63.75 84 GLY A N 1
ATOM 677 C CA . GLY A 1 84 ? 15.571 17.962 -17.335 1.00 63.75 84 GLY A CA 1
ATOM 678 C C . GLY A 1 84 ? 16.547 16.770 -17.276 1.00 63.75 84 GLY A C 1
ATOM 679 O O . GLY A 1 84 ? 16.162 15.655 -16.924 1.00 63.75 84 GLY A O 1
ATOM 680 N N . PRO A 1 85 ? 17.840 16.990 -17.599 1.00 65.06 85 PRO A N 1
ATOM 681 C CA . PRO A 1 85 ? 18.878 15.949 -17.663 1.00 65.06 85 PRO A CA 1
ATOM 682 C C . PRO A 1 85 ? 19.311 15.373 -16.301 1.00 65.06 85 PRO A C 1
ATOM 684 O O . PRO A 1 85 ? 20.051 14.391 -16.269 1.00 65.06 85 PRO A O 1
ATOM 687 N N . HIS A 1 86 ? 18.862 15.958 -15.186 1.00 70.94 86 HIS A N 1
ATOM 688 C CA . HIS A 1 86 ? 19.188 15.518 -13.823 1.00 70.94 86 HIS A CA 1
ATOM 689 C C . HIS A 1 86 ? 17.963 15.082 -13.005 1.00 70.94 86 HIS A C 1
ATOM 691 O O . HIS A 1 86 ? 18.116 14.718 -11.839 1.00 70.94 86 HIS A O 1
ATOM 697 N N . ASP A 1 87 ? 16.766 15.086 -13.597 1.00 67.81 87 ASP A N 1
ATOM 698 C CA . ASP A 1 87 ? 15.555 14.679 -12.887 1.00 67.81 87 ASP A CA 1
ATOM 699 C C . ASP A 1 87 ? 15.561 13.158 -12.684 1.00 67.81 87 ASP A C 1
ATOM 701 O O . ASP A 1 87 ? 15.695 12.372 -13.630 1.00 67.81 87 ASP A O 1
ATOM 705 N N . LYS A 1 88 ? 15.417 12.722 -11.427 1.00 69.19 88 LYS A N 1
ATOM 706 C CA . LYS A 1 88 ? 15.247 11.302 -11.111 1.00 69.19 88 LYS A CA 1
ATOM 707 C C . LYS A 1 88 ? 13.903 10.853 -11.682 1.00 69.19 88 LYS A C 1
ATOM 709 O O . LYS A 1 88 ? 12.857 11.297 -11.221 1.00 69.19 88 LYS A O 1
ATOM 714 N N . LYS A 1 89 ? 13.937 9.950 -12.664 1.00 77.62 89 LYS A N 1
ATOM 715 C CA . LYS A 1 89 ? 12.732 9.304 -13.199 1.00 77.62 89 LYS A CA 1
ATOM 716 C C . LYS A 1 89 ? 12.039 8.540 -12.075 1.00 77.62 89 LYS A C 1
ATOM 718 O O . LYS A 1 89 ? 12.585 7.544 -11.604 1.00 77.62 89 LYS A O 1
ATOM 723 N N . LEU A 1 90 ? 10.861 8.998 -11.660 1.00 89.25 90 LEU A N 1
ATOM 724 C CA . LEU A 1 90 ? 9.967 8.182 -10.845 1.00 89.25 90 LEU A CA 1
ATOM 725 C C . LEU A 1 90 ? 9.476 7.030 -11.714 1.00 89.25 90 LEU A C 1
ATOM 727 O O . LEU A 1 90 ? 9.036 7.249 -12.838 1.00 89.25 90 LEU A O 1
ATOM 731 N N . SER A 1 91 ? 9.602 5.805 -11.228 1.00 93.88 91 SER A N 1
ATOM 732 C CA . SER A 1 91 ? 9.013 4.634 -11.874 1.00 93.88 91 SER A CA 1
ATOM 733 C C . SER A 1 91 ? 7.620 4.348 -11.310 1.00 93.88 91 SER A C 1
ATOM 735 O O . SER A 1 91 ? 7.285 4.811 -10.220 1.00 93.88 91 SER A O 1
ATOM 737 N N . ARG A 1 92 ? 6.821 3.532 -12.007 1.00 95.62 92 ARG A N 1
ATOM 738 C CA . ARG A 1 92 ? 5.561 2.990 -11.454 1.00 95.62 92 ARG A CA 1
ATOM 739 C C . ARG A 1 92 ? 5.781 2.284 -10.114 1.00 95.62 92 ARG A C 1
ATOM 741 O O . ARG A 1 92 ? 4.927 2.329 -9.239 1.00 95.62 92 ARG A O 1
ATOM 748 N N . TRP A 1 93 ? 6.942 1.658 -9.937 1.00 96.25 93 TRP A N 1
ATOM 749 C CA . TRP A 1 93 ? 7.356 1.071 -8.668 1.00 96.25 93 TRP A CA 1
ATOM 750 C C . TRP A 1 93 ? 7.536 2.110 -7.567 1.00 96.25 93 TRP A C 1
ATOM 752 O O . TRP A 1 93 ? 7.132 1.869 -6.438 1.00 96.25 93 TRP A O 1
ATOM 762 N N . ASP A 1 94 ? 8.123 3.268 -7.871 1.00 94.81 94 ASP A N 1
ATOM 763 C CA . ASP A 1 94 ? 8.289 4.332 -6.879 1.00 94.81 94 ASP A CA 1
ATOM 764 C C . ASP A 1 94 ? 6.945 4.945 -6.467 1.00 94.81 94 ASP A C 1
ATOM 766 O O . ASP A 1 94 ? 6.744 5.220 -5.286 1.00 94.81 94 ASP A O 1
ATOM 770 N N . GLU A 1 95 ? 6.008 5.080 -7.408 1.00 95.00 95 GLU A N 1
ATOM 771 C CA . GLU A 1 95 ? 4.626 5.464 -7.104 1.00 95.00 95 GLU A CA 1
ATOM 772 C C . GLU A 1 95 ? 3.937 4.411 -6.226 1.00 95.00 95 GLU A C 1
ATOM 774 O O . GLU A 1 95 ? 3.402 4.761 -5.174 1.00 95.00 95 GLU A O 1
ATOM 779 N N . LEU A 1 96 ? 4.036 3.120 -6.575 1.00 96.50 96 LEU A N 1
ATOM 780 C CA . LEU A 1 96 ? 3.475 2.037 -5.763 1.00 96.50 96 LEU A CA 1
ATOM 781 C C . LEU A 1 96 ? 4.020 2.063 -4.330 1.00 96.50 96 LEU A C 1
ATOM 783 O O . LEU A 1 96 ? 3.230 1.972 -3.394 1.00 96.50 96 LEU A O 1
ATOM 787 N N . LYS A 1 97 ? 5.338 2.223 -4.137 1.00 96.19 97 LYS A N 1
ATOM 788 C CA . LYS A 1 97 ? 5.946 2.344 -2.797 1.00 96.19 97 LYS A CA 1
ATOM 789 C C . LYS A 1 97 ? 5.269 3.434 -1.981 1.00 96.19 97 LYS A C 1
ATOM 791 O O . LYS A 1 97 ? 4.865 3.191 -0.850 1.00 96.19 97 LYS A O 1
ATOM 796 N N . GLN A 1 98 ? 5.150 4.626 -2.566 1.00 94.50 98 GLN A N 1
ATOM 797 C CA . GLN A 1 98 ? 4.553 5.771 -1.897 1.00 94.50 98 GLN A CA 1
ATOM 798 C C . GLN A 1 98 ? 3.090 5.493 -1.548 1.00 94.50 98 GLN A C 1
ATOM 800 O O . GLN A 1 98 ? 2.681 5.735 -0.414 1.00 94.50 98 GLN A O 1
ATOM 805 N N . THR A 1 99 ? 2.313 4.953 -2.487 1.00 94.94 99 THR A N 1
ATOM 806 C CA . THR A 1 99 ? 0.910 4.612 -2.250 1.00 94.94 99 THR A CA 1
ATOM 807 C C . THR A 1 99 ? 0.771 3.577 -1.141 1.00 94.94 99 THR A C 1
ATOM 809 O O . THR A 1 99 ? 0.023 3.825 -0.200 1.00 94.94 99 THR A O 1
ATOM 812 N N . VAL A 1 100 ? 1.509 2.463 -1.208 1.00 95.94 100 VAL A N 1
ATOM 813 C CA . VAL A 1 100 ? 1.444 1.373 -0.220 1.00 95.94 100 VAL A CA 1
ATOM 814 C C . VAL A 1 100 ? 1.843 1.868 1.168 1.00 95.94 100 VAL A C 1
ATOM 816 O O . VAL A 1 100 ? 1.134 1.581 2.125 1.00 95.94 100 VAL A O 1
ATOM 819 N N . SER A 1 101 ? 2.903 2.674 1.288 1.00 94.56 101 SER A N 1
ATOM 820 C CA . SER A 1 101 ? 3.281 3.303 2.559 1.00 94.56 101 SER A CA 1
ATOM 821 C C . SER A 1 101 ? 2.124 4.093 3.179 1.00 94.56 101 SER A C 1
ATOM 823 O O . SER A 1 101 ? 1.818 3.913 4.354 1.00 94.56 101 SER A O 1
ATOM 825 N N . ILE A 1 102 ? 1.437 4.920 2.385 1.00 91.88 102 ILE A N 1
ATOM 826 C CA . ILE A 1 102 ? 0.303 5.724 2.860 1.00 91.88 102 ILE A CA 1
ATOM 827 C C . ILE A 1 102 ? -0.853 4.830 3.322 1.00 91.88 102 ILE A C 1
ATOM 829 O O . ILE A 1 102 ? -1.406 5.038 4.403 1.00 91.88 102 ILE A O 1
ATOM 833 N N . VAL A 1 103 ? -1.239 3.844 2.508 1.00 91.62 103 VAL A N 1
ATOM 834 C CA . VAL A 1 103 ? -2.405 3.006 2.824 1.00 91.62 103 VAL A CA 1
ATOM 835 C C . VAL A 1 103 ? -2.135 2.019 3.955 1.00 91.62 103 VAL A C 1
ATOM 837 O O . VAL A 1 103 ? -3.075 1.679 4.661 1.00 91.62 103 VAL A O 1
ATOM 840 N N . VAL A 1 104 ? -0.886 1.604 4.179 1.00 94.00 104 VAL A N 1
ATOM 841 C CA . VAL A 1 104 ? -0.503 0.764 5.325 1.00 94.00 104 VAL A CA 1
ATOM 842 C C . VAL A 1 104 ? -0.592 1.536 6.633 1.00 94.00 104 VAL A C 1
ATOM 844 O O . VAL A 1 104 ? -1.168 1.025 7.590 1.00 94.00 104 VAL A O 1
ATOM 847 N N . ASP A 1 105 ? -0.095 2.775 6.669 1.00 91.38 105 ASP A N 1
ATOM 848 C CA . ASP A 1 105 ? -0.233 3.626 7.858 1.00 91.38 105 ASP A CA 1
ATOM 849 C C . ASP A 1 105 ? -1.709 3.900 8.175 1.00 91.38 105 ASP A C 1
ATOM 851 O O . ASP A 1 105 ? -2.104 3.957 9.335 1.00 91.38 105 ASP A O 1
ATOM 855 N N . LEU A 1 106 ? -2.547 4.031 7.142 1.00 88.62 106 LEU A N 1
ATOM 856 C CA . LEU A 1 106 ? -3.991 4.152 7.314 1.00 88.62 106 LEU A CA 1
ATOM 857 C C . LEU A 1 106 ? -4.635 2.838 7.787 1.00 88.62 106 LEU A C 1
ATOM 859 O O . LEU A 1 106 ? -5.496 2.863 8.662 1.00 88.62 106 LEU A O 1
ATOM 863 N N . ALA A 1 107 ? -4.242 1.702 7.215 1.00 89.50 107 ALA A N 1
ATOM 864 C CA . ALA A 1 107 ? -4.805 0.395 7.535 1.00 89.50 107 ALA A CA 1
ATOM 865 C C . ALA A 1 107 ? -4.506 -0.038 8.973 1.00 89.50 107 ALA A C 1
ATOM 867 O O . ALA A 1 107 ? -5.393 -0.574 9.631 1.00 89.50 107 ALA A O 1
ATOM 868 N N . SER A 1 108 ? -3.316 0.264 9.498 1.00 89.06 108 SER A N 1
ATOM 869 C CA . SER A 1 108 ? -2.914 -0.125 10.859 1.00 89.06 108 SER A CA 1
ATOM 870 C C . SER A 1 108 ? -3.708 0.557 11.981 1.00 89.06 108 SER A C 1
ATOM 872 O O . SER A 1 108 ? -3.652 0.149 13.142 1.00 89.06 108 SER A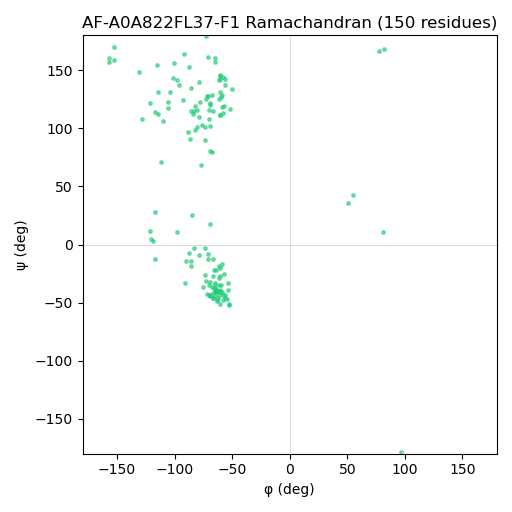 O 1
ATOM 874 N N . VAL A 1 109 ? -4.482 1.591 11.653 1.00 90.19 109 VAL A N 1
ATOM 875 C CA . VAL A 1 109 ? -5.474 2.182 12.559 1.00 90.19 109 VAL A CA 1
ATOM 876 C C . VAL A 1 109 ? -6.721 1.303 12.687 1.00 90.19 109 VAL A C 1
ATOM 878 O O . VAL A 1 109 ? -7.335 1.241 13.758 1.00 90.19 109 VAL A O 1
ATOM 881 N N . PHE A 1 110 ? -7.127 0.665 11.591 1.00 89.56 110 PHE A N 1
ATOM 882 C CA . PHE A 1 110 ? -8.368 -0.104 11.496 1.00 89.56 110 PHE A CA 1
ATOM 883 C C . PHE A 1 110 ? -8.173 -1.574 11.858 1.00 89.56 110 PHE A C 1
ATOM 885 O O . PHE A 1 110 ? -9.069 -2.174 12.456 1.00 89.56 110 PHE A O 1
ATOM 892 N N . ASP A 1 111 ? -6.994 -2.097 11.541 1.00 88.94 111 ASP A N 1
ATOM 893 C CA . ASP A 1 111 ? -6.558 -3.460 11.792 1.00 88.94 111 ASP A CA 1
ATOM 894 C C . ASP A 1 111 ? -5.465 -3.459 12.885 1.00 88.94 111 ASP A C 1
ATOM 896 O O . ASP A 1 111 ? -4.337 -3.021 12.628 1.00 88.94 111 ASP A O 1
ATOM 900 N N . PRO A 1 112 ? -5.777 -3.889 14.126 1.00 84.44 112 PRO A N 1
ATOM 901 C CA . PRO A 1 112 ? -4.817 -3.908 15.232 1.00 84.44 112 PRO A CA 1
ATOM 902 C C . PRO A 1 112 ? -3.603 -4.811 14.980 1.00 84.44 112 PRO A C 1
ATOM 904 O O . PRO A 1 112 ? -2.518 -4.546 15.513 1.00 84.44 112 PRO A O 1
ATOM 907 N N . ASP A 1 113 ? -3.778 -5.859 14.177 1.00 87.38 113 ASP A N 1
ATOM 908 C CA . ASP A 1 113 ? -2.721 -6.808 13.848 1.00 87.38 113 ASP A CA 1
ATOM 909 C C . ASP A 1 113 ? -1.901 -6.362 12.629 1.00 87.38 113 ASP A C 1
ATOM 911 O O . ASP A 1 113 ? -0.792 -6.858 12.414 1.00 87.38 113 ASP A O 1
ATOM 915 N N . GLY A 1 114 ? -2.337 -5.291 11.963 1.00 89.88 114 GLY A N 1
ATOM 916 C CA . GLY A 1 114 ? -1.682 -4.705 10.803 1.00 89.88 114 GLY A CA 1
ATOM 917 C C 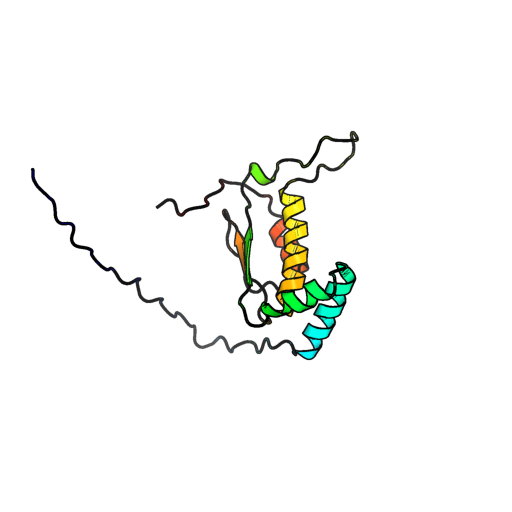. GLY A 1 114 ? -2.030 -5.445 9.519 1.00 89.88 114 GLY A C 1
ATOM 918 O O . GLY A 1 114 ? -2.579 -6.534 9.541 1.00 89.88 114 GLY A O 1
ATOM 919 N N . GLY A 1 115 ? -1.680 -4.849 8.383 1.00 92.25 115 GLY A N 1
ATOM 920 C CA . GLY A 1 115 ? -2.019 -5.422 7.087 1.00 92.25 115 GLY A CA 1
ATOM 921 C C . GLY A 1 115 ? -0.988 -6.419 6.565 1.00 92.25 115 GLY A C 1
ATOM 922 O O . GLY A 1 115 ? 0.214 -6.296 6.821 1.00 92.25 115 GLY A O 1
ATOM 923 N N . ASP A 1 116 ? -1.455 -7.352 5.745 1.00 95.31 116 ASP A N 1
ATOM 924 C CA . ASP A 1 116 ? -0.608 -8.313 5.044 1.00 95.31 116 ASP A CA 1
ATOM 925 C C . ASP A 1 116 ? -0.304 -7.844 3.626 1.00 95.31 116 ASP A C 1
ATOM 927 O O . ASP A 1 116 ? -1.187 -7.386 2.903 1.00 95.31 116 ASP A O 1
ATOM 931 N N . ILE A 1 117 ? 0.943 -7.985 3.190 1.00 96.38 117 ILE A N 1
ATOM 932 C CA . ILE A 1 117 ? 1.392 -7.560 1.866 1.00 96.38 117 ILE A CA 1
ATOM 933 C C . ILE A 1 117 ? 1.847 -8.767 1.072 1.00 96.38 117 ILE A C 1
ATOM 935 O O . ILE A 1 117 ? 2.876 -9.372 1.358 1.00 96.38 117 ILE A O 1
ATOM 939 N N . TYR A 1 118 ? 1.109 -9.063 0.016 1.00 96.12 118 TYR A N 1
ATOM 940 C CA . TYR A 1 118 ? 1.460 -10.047 -0.989 1.00 96.12 118 TYR A CA 1
ATOM 941 C C . TYR A 1 118 ? 2.081 -9.351 -2.190 1.00 96.12 118 TYR A C 1
ATOM 943 O O . TYR A 1 118 ? 1.630 -8.292 -2.626 1.00 96.12 118 TYR A O 1
ATOM 951 N N . PHE A 1 119 ? 3.092 -9.985 -2.761 1.00 95.69 119 PHE A N 1
ATOM 952 C CA . PHE A 1 119 ? 3.681 -9.594 -4.031 1.00 95.69 119 PHE A CA 1
ATOM 953 C C . PHE A 1 119 ? 3.443 -10.699 -5.055 1.00 95.69 119 PHE A C 1
ATOM 955 O O . PHE A 1 119 ? 3.282 -11.863 -4.691 1.00 95.69 119 PHE A O 1
ATOM 962 N N . LEU A 1 120 ? 3.432 -10.355 -6.341 1.00 94.69 120 LEU A N 1
ATOM 963 C CA . LEU A 1 120 ? 3.205 -11.351 -7.390 1.00 94.69 120 LEU A CA 1
ATOM 964 C C . LEU A 1 120 ? 4.404 -12.288 -7.594 1.00 94.69 120 LEU A C 1
ATOM 966 O O . LEU A 1 120 ? 4.215 -13.441 -7.974 1.00 94.69 120 LEU A O 1
ATOM 970 N N . ASN A 1 121 ? 5.627 -11.801 -7.367 1.00 94.81 121 ASN A N 1
ATOM 971 C CA . ASN A 1 121 ? 6.863 -12.503 -7.726 1.00 94.81 121 ASN A CA 1
ATOM 972 C C . ASN A 1 121 ? 7.804 -12.770 -6.535 1.00 94.81 121 ASN A C 1
ATOM 974 O O . ASN A 1 121 ? 8.957 -13.152 -6.747 1.00 94.81 121 ASN A O 1
ATOM 978 N N . ARG A 1 122 ? 7.352 -12.570 -5.289 1.00 94.25 122 ARG A N 1
ATOM 979 C CA . ARG A 1 122 ? 8.139 -12.837 -4.068 1.00 94.25 122 ARG A CA 1
ATOM 980 C C . ARG A 1 122 ? 7.247 -13.177 -2.873 1.00 94.25 122 ARG A C 1
ATOM 982 O O . ARG A 1 122 ? 6.034 -13.001 -2.927 1.00 94.25 122 ARG A O 1
ATOM 989 N N . GLU A 1 123 ? 7.884 -13.624 -1.795 1.00 94.94 123 GLU A N 1
ATOM 990 C CA . GLU A 1 123 ? 7.210 -13.985 -0.546 1.00 94.94 123 GLU A CA 1
ATOM 991 C C . GLU A 1 123 ? 6.450 -12.803 0.087 1.00 94.94 123 GLU A C 1
ATOM 993 O O . GLU A 1 123 ? 6.916 -11.657 0.011 1.00 94.94 123 GLU A O 1
ATOM 998 N N . PRO A 1 124 ? 5.298 -13.074 0.727 1.00 95.88 124 PRO A N 1
ATOM 999 C CA . PRO A 1 124 ? 4.519 -12.064 1.425 1.00 95.88 124 PRO A CA 1
ATOM 1000 C C . PRO A 1 124 ? 5.195 -11.582 2.716 1.00 95.88 124 PRO A C 1
ATOM 1002 O O . PRO A 1 124 ? 6.055 -12.245 3.299 1.00 95.88 124 PRO A O 1
ATOM 1005 N N . VAL A 1 125 ? 4.756 -10.415 3.184 1.00 95.94 125 VAL A N 1
ATOM 1006 C CA . VAL A 1 125 ? 5.145 -9.812 4.461 1.00 95.94 125 VAL A CA 1
ATOM 1007 C C . VAL A 1 125 ? 3.888 -9.612 5.296 1.00 95.94 125 VAL A C 1
ATOM 1009 O O . VAL A 1 125 ? 2.975 -8.916 4.867 1.00 95.94 125 VAL A O 1
ATOM 1012 N N . PHE A 1 126 ? 3.851 -10.210 6.483 1.00 95.31 126 PHE A N 1
ATOM 1013 C CA . PHE A 1 126 ? 2.658 -10.242 7.331 1.00 95.31 126 PHE A CA 1
ATOM 1014 C C . PHE A 1 126 ? 2.700 -9.206 8.456 1.00 95.31 126 PHE A C 1
ATOM 1016 O O . PHE A 1 126 ? 3.786 -8.837 8.921 1.00 95.31 126 PHE A O 1
ATOM 1023 N N . HIS A 1 127 ? 1.522 -8.814 8.946 1.00 94.19 127 HIS A N 1
ATOM 1024 C CA . HIS A 1 127 ? 1.346 -7.980 10.143 1.00 94.19 127 HIS A CA 1
ATOM 1025 C C . HIS A 1 127 ? 2.118 -6.646 10.100 1.00 94.19 127 HIS A C 1
ATOM 1027 O O . HIS A 1 127 ? 2.776 -6.235 11.074 1.00 94.19 127 HIS A O 1
ATOM 1033 N N . VAL A 1 128 ? 2.085 -5.980 8.943 1.00 94.88 128 VAL A N 1
ATOM 1034 C CA . VAL A 1 128 ? 2.726 -4.683 8.721 1.00 94.88 128 VAL A CA 1
ATOM 1035 C C . VAL A 1 128 ? 1.871 -3.582 9.343 1.00 94.88 128 VAL A C 1
ATOM 1037 O O . VAL A 1 128 ? 0.709 -3.387 8.998 1.00 94.88 128 VAL A O 1
ATOM 1040 N N . ARG A 1 129 ? 2.466 -2.821 10.258 1.00 92.19 129 ARG A N 1
ATOM 1041 C CA . ARG A 1 129 ? 1.767 -1.850 11.115 1.00 92.19 129 ARG A CA 1
ATOM 1042 C C . ARG A 1 129 ? 2.205 -0.413 10.906 1.00 92.19 129 ARG A C 1
ATOM 1044 O O . ARG A 1 129 ? 1.557 0.505 11.403 1.00 92.19 129 ARG A O 1
ATOM 1051 N N . ASN A 1 130 ? 3.304 -0.209 10.198 1.00 92.06 130 ASN A N 1
ATOM 1052 C CA . ASN A 1 130 ? 3.709 1.104 9.736 1.00 92.06 130 ASN A CA 1
ATOM 1053 C C . ASN A 1 130 ? 4.536 0.988 8.457 1.00 92.06 130 ASN A C 1
ATOM 1055 O O . ASN A 1 130 ? 5.140 -0.044 8.154 1.00 92.06 130 ASN A O 1
ATOM 1059 N N . SER A 1 131 ? 4.579 2.083 7.718 1.00 94.25 131 SER A N 1
ATOM 1060 C CA . SER A 1 131 ? 5.279 2.199 6.450 1.00 94.25 131 SER A CA 1
ATOM 1061 C C . SER A 1 131 ? 6.801 2.072 6.562 1.00 94.25 131 SER A C 1
ATOM 1063 O O . SER A 1 131 ? 7.441 1.689 5.581 1.00 94.25 131 SER A O 1
ATOM 1065 N N . GLU A 1 132 ? 7.403 2.314 7.732 1.00 95.19 132 GLU A N 1
ATOM 1066 C CA . GLU A 1 132 ? 8.853 2.161 7.933 1.00 95.19 132 GLU A CA 1
ATOM 1067 C C . GLU A 1 132 ? 9.293 0.699 7.783 1.00 95.19 132 GLU A C 1
ATOM 1069 O O . GLU A 1 132 ? 10.364 0.425 7.234 1.00 95.19 132 GLU A O 1
ATOM 1074 N N . GLN A 1 133 ? 8.436 -0.255 8.168 1.00 95.12 133 GLN A N 1
ATOM 1075 C CA . GLN A 1 133 ? 8.679 -1.689 7.970 1.00 95.12 133 GLN A CA 1
ATOM 1076 C C . GLN A 1 133 ? 8.805 -2.071 6.486 1.00 95.12 133 GLN A C 1
ATOM 1078 O O . GLN A 1 133 ? 9.379 -3.112 6.166 1.00 95.12 133 GLN A O 1
ATOM 1083 N N . LEU A 1 134 ? 8.322 -1.225 5.570 1.00 95.06 134 LEU A N 1
ATOM 1084 C CA . LEU A 1 134 ? 8.353 -1.475 4.129 1.00 95.06 134 LEU A CA 1
ATOM 1085 C C . LEU A 1 134 ? 9.607 -0.965 3.437 1.00 95.06 134 LEU A C 1
ATOM 1087 O O . LEU A 1 134 ? 9.886 -1.376 2.312 1.00 95.06 134 LEU A O 1
ATOM 1091 N N . VAL A 1 135 ? 10.396 -0.118 4.096 1.00 95.38 135 VAL A N 1
ATOM 1092 C CA . VAL A 1 135 ? 11.663 0.388 3.552 1.00 95.38 135 VAL A CA 1
ATOM 1093 C C . VAL A 1 135 ? 12.591 -0.750 3.096 1.00 95.38 135 VAL A C 1
ATOM 1095 O O . VAL A 1 135 ? 13.020 -0.720 1.939 1.00 95.38 135 VAL A O 1
ATOM 1098 N N . PRO A 1 136 ? 12.889 -1.780 3.918 1.00 95.19 136 PRO A N 1
ATOM 1099 C CA . PRO A 1 136 ? 13.711 -2.903 3.466 1.00 95.19 136 PRO A CA 1
ATOM 1100 C C . PRO A 1 136 ? 13.005 -3.781 2.422 1.00 95.19 136 PRO A C 1
ATOM 1102 O O . PRO A 1 136 ? 13.663 -4.305 1.526 1.00 95.19 136 PRO A O 1
ATOM 1105 N N . VAL A 1 137 ? 11.678 -3.912 2.492 1.00 94.25 137 VAL A N 1
ATOM 1106 C CA . VAL A 1 137 ? 10.880 -4.732 1.561 1.00 94.25 137 VAL A CA 1
ATOM 1107 C C . VAL A 1 137 ? 10.948 -4.164 0.140 1.00 94.25 137 VAL A C 1
ATOM 1109 O O . VAL A 1 137 ? 11.194 -4.884 -0.829 1.00 94.25 137 VAL A O 1
ATOM 1112 N N . PHE A 1 138 ? 10.809 -2.844 0.017 1.00 95.75 138 PHE A N 1
ATOM 1113 C CA . PHE A 1 138 ? 10.836 -2.123 -1.253 1.00 95.75 138 PHE A CA 1
ATOM 1114 C C . PHE A 1 138 ? 12.243 -1.800 -1.775 1.00 95.75 138 PHE A C 1
ATOM 1116 O O . PHE A 1 138 ? 12.377 -1.266 -2.884 1.00 95.75 138 PHE A O 1
ATOM 1123 N N . ALA A 1 139 ? 13.292 -2.132 -1.014 1.00 95.12 139 ALA A N 1
ATOM 1124 C CA . ALA A 1 139 ? 14.677 -2.016 -1.468 1.00 95.12 139 ALA A CA 1
ATOM 1125 C C . ALA A 1 139 ? 14.993 -2.996 -2.611 1.00 95.12 139 ALA A C 1
ATOM 1127 O O . ALA A 1 139 ? 15.853 -2.716 -3.446 1.00 95.12 139 ALA A O 1
ATOM 1128 N N . VAL A 1 140 ? 14.273 -4.122 -2.678 1.00 94.75 140 VAL A N 1
ATOM 1129 C CA . VAL A 1 140 ? 14.384 -5.086 -3.775 1.00 94.75 140 VAL A CA 1
ATOM 1130 C C . VAL A 1 140 ? 13.529 -4.605 -4.961 1.00 94.75 140 VAL A C 1
ATOM 1132 O O . VAL A 1 140 ? 12.310 -4.471 -4.808 1.00 94.75 140 VAL A O 1
ATOM 1135 N N . PRO A 1 141 ? 14.123 -4.343 -6.142 1.00 95.31 141 PRO A N 1
ATOM 1136 C CA . PRO A 1 141 ? 13.396 -3.841 -7.309 1.00 95.31 141 PRO A CA 1
ATOM 1137 C C . PRO A 1 141 ? 12.371 -4.860 -7.839 1.00 95.31 141 PRO A C 1
ATOM 1139 O O . PRO A 1 141 ? 12.464 -6.051 -7.530 1.00 95.31 141 PRO A O 1
ATOM 1142 N N . PRO A 1 142 ? 11.379 -4.422 -8.630 1.00 96.94 142 PRO A N 1
ATOM 1143 C CA . PRO A 1 142 ? 10.373 -5.302 -9.192 1.00 96.94 142 PRO A CA 1
ATOM 1144 C C . PRO A 1 142 ? 10.956 -6.036 -10.403 1.00 96.94 142 PRO A C 1
ATOM 1146 O O . PRO A 1 142 ? 11.720 -5.477 -11.200 1.00 96.94 142 PRO A O 1
ATOM 1149 N N . SER A 1 143 ? 10.618 -7.311 -10.529 1.00 96.25 143 SER A N 1
ATOM 1150 C CA . SER A 1 143 ? 11.083 -8.194 -11.587 1.00 96.25 143 SER A CA 1
ATOM 1151 C C . SER A 1 143 ? 10.109 -9.352 -11.771 1.00 96.25 143 SER A C 1
ATOM 1153 O O . SER A 1 143 ? 9.396 -9.715 -10.844 1.00 96.25 143 SER A O 1
ATOM 1155 N N . GLY A 1 144 ? 10.121 -9.966 -12.951 1.00 94.81 144 GLY A N 1
ATOM 1156 C CA . GLY A 1 144 ? 9.263 -11.111 -13.244 1.00 94.81 144 GLY A CA 1
ATOM 1157 C C . GLY A 1 144 ? 7.967 -10.745 -13.977 1.00 94.81 144 GLY A C 1
ATOM 1158 O O . GLY A 1 144 ? 7.790 -9.593 -14.394 1.00 94.81 144 GLY A O 1
ATOM 1159 N N . PRO A 1 145 ? 7.116 -11.749 -14.243 1.00 93.81 145 PRO A N 1
ATOM 1160 C CA . PRO A 1 145 ? 5.846 -11.586 -14.948 1.00 93.81 145 PRO A CA 1
ATOM 1161 C C . PRO A 1 145 ? 4.760 -10.894 -14.100 1.00 93.81 145 PRO A C 1
ATOM 1163 O O . PRO A 1 145 ? 4.966 -10.559 -12.937 1.00 93.81 145 PRO A O 1
ATOM 1166 N N . THR A 1 146 ? 3.575 -10.709 -14.692 1.00 93.19 146 THR A N 1
ATOM 1167 C CA . THR A 1 146 ? 2.356 -10.231 -14.007 1.00 93.19 146 THR A CA 1
ATOM 1168 C C . THR A 1 146 ? 1.308 -11.357 -13.951 1.00 93.19 146 THR A C 1
ATOM 1170 O O . THR A 1 146 ? 0.332 -11.334 -14.709 1.00 93.19 146 THR A O 1
ATOM 1173 N N . PRO A 1 147 ? 1.510 -12.409 -13.137 1.00 85.69 147 PRO A N 1
ATOM 1174 C CA . PRO A 1 147 ? 0.557 -13.507 -13.030 1.00 85.69 147 PRO A CA 1
ATOM 1175 C C . PRO A 1 147 ? -0.682 -13.054 -12.242 1.00 85.69 147 PRO A C 1
ATOM 1177 O O . PRO A 1 147 ? -0.668 -12.990 -11.020 1.00 85.69 147 PRO A O 1
ATOM 1180 N N . ILE A 1 148 ? -1.769 -12.732 -12.945 1.00 81.12 148 ILE A N 1
ATOM 1181 C CA . ILE A 1 148 ? -3.058 -12.363 -12.317 1.00 81.12 148 ILE A CA 1
ATOM 1182 C C . ILE A 1 148 ? -3.898 -13.615 -11.993 1.00 81.12 148 ILE A C 1
ATOM 1184 O O . ILE A 1 148 ? -4.855 -13.567 -11.225 1.00 81.12 148 ILE A O 1
ATOM 1188 N N . VAL A 1 149 ? -3.527 -14.761 -12.562 1.00 76.06 149 VAL A N 1
ATOM 1189 C CA . VAL A 1 149 ? -4.146 -16.062 -12.307 1.00 76.06 149 VAL A CA 1
ATOM 1190 C C . VAL A 1 149 ? -3.064 -17.091 -12.018 1.00 76.06 149 VAL A C 1
ATOM 1192 O O . VAL A 1 149 ? -1.962 -17.009 -12.565 1.00 76.06 149 VAL A O 1
ATOM 1195 N N . SER A 1 150 ? -3.392 -18.077 -11.183 1.00 59.28 150 SER A N 1
ATOM 1196 C CA . SER A 1 150 ? -2.561 -19.269 -11.034 1.00 59.28 150 SER A CA 1
ATOM 1197 C C . SER A 1 150 ? -2.444 -19.959 -12.395 1.00 59.28 150 SER A C 1
ATOM 1199 O O . SER A 1 150 ? -3.446 -20.352 -12.995 1.00 59.28 150 SER A O 1
ATOM 1201 N N . VAL A 1 151 ? -1.218 -20.062 -12.900 1.00 49.56 151 VAL A N 1
ATOM 1202 C CA . VAL A 1 151 ? -0.878 -20.962 -14.003 1.00 49.56 151 VAL A CA 1
ATOM 1203 C C . VAL A 1 151 ? -0.505 -22.288 -13.355 1.00 49.56 151 VAL A C 1
ATOM 1205 O O . VAL A 1 151 ? 0.592 -22.426 -12.818 1.00 49.56 151 VAL A O 1
ATOM 1208 N N . PHE A 1 152 ? -1.483 -23.193 -13.310 1.00 37.78 152 PHE A N 1
ATOM 1209 C CA . PHE A 1 152 ? -1.294 -24.592 -12.930 1.00 37.78 152 PHE A CA 1
ATOM 1210 C C . PHE A 1 152 ? -0.377 -25.319 -13.918 1.00 37.78 152 PHE A C 1
ATOM 1212 O O . PHE A 1 152 ? -0.474 -25.026 -15.135 1.00 37.78 152 PHE A O 1
#